Protein AF-A0A417CAS1-F1 (afdb_monomer)

Mean predicted aligned error: 3.76 Å

Structure (mmCIF, N/CA/C/O backbone):
data_AF-A0A417CAS1-F1
#
_entry.id   AF-A0A417CAS1-F1
#
loop_
_atom_site.group_PDB
_atom_site.id
_atom_site.type_symbol
_atom_site.label_atom_id
_atom_site.label_alt_id
_atom_site.label_comp_id
_atom_site.label_asym_id
_atom_site.label_entity_id
_atom_site.label_seq_id
_atom_s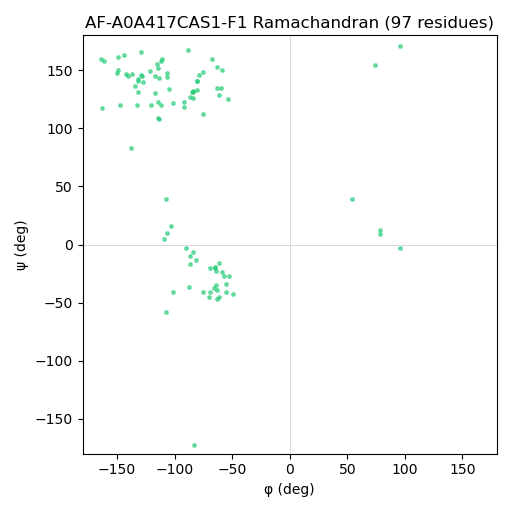ite.pdbx_PDB_ins_code
_atom_site.Cartn_x
_atom_site.Cartn_y
_atom_site.Cartn_z
_atom_site.occupancy
_atom_site.B_iso_or_equiv
_atom_site.auth_seq_id
_atom_site.auth_comp_id
_atom_site.auth_asym_id
_atom_site.auth_atom_id
_atom_site.pdbx_PDB_model_num
ATOM 1 N N . MET A 1 1 ? 10.990 -12.721 -15.683 1.00 45.41 1 MET A N 1
ATOM 2 C CA . MET A 1 1 ? 10.501 -11.609 -16.514 1.00 45.41 1 MET A CA 1
ATOM 3 C C . MET A 1 1 ? 9.496 -10.879 -15.659 1.00 45.41 1 MET A C 1
ATOM 5 O O . MET A 1 1 ? 8.502 -11.498 -15.295 1.00 45.41 1 MET A O 1
ATOM 9 N N . SER A 1 2 ? 9.822 -9.662 -15.221 1.00 53.62 2 SER A N 1
ATOM 10 C CA . SER A 1 2 ? 8.772 -8.743 -14.782 1.00 53.62 2 SER A CA 1
ATOM 11 C C . SER A 1 2 ? 7.903 -8.474 -16.007 1.00 53.62 2 SER A C 1
ATOM 13 O O . SER A 1 2 ? 8.426 -8.361 -17.113 1.00 53.62 2 SER A O 1
ATOM 15 N N . TYR A 1 3 ? 6.588 -8.519 -15.827 1.00 75.62 3 TYR A N 1
ATOM 16 C CA . TYR A 1 3 ? 5.640 -8.250 -16.908 1.00 75.62 3 TYR A CA 1
ATOM 17 C C . TYR A 1 3 ? 5.386 -6.750 -17.093 1.00 75.62 3 TYR A C 1
ATOM 19 O O . TYR A 1 3 ? 4.724 -6.392 -18.054 1.00 75.62 3 TYR A O 1
ATOM 27 N N . TYR A 1 4 ? 5.933 -5.915 -16.204 1.00 89.88 4 TYR A N 1
ATOM 28 C CA . TYR A 1 4 ? 5.658 -4.486 -16.112 1.00 89.88 4 TYR A CA 1
ATOM 29 C C . TYR A 1 4 ? 6.945 -3.684 -16.019 1.00 89.88 4 TYR A C 1
ATOM 31 O O . TYR A 1 4 ? 7.868 -4.108 -15.318 1.00 89.88 4 TYR A O 1
ATOM 39 N N . ASN A 1 5 ? 6.973 -2.516 -16.660 1.00 93.00 5 ASN A N 1
ATOM 40 C CA . ASN A 1 5 ? 8.140 -1.633 -16.675 1.00 93.00 5 ASN A CA 1
ATOM 41 C C . ASN A 1 5 ? 8.218 -0.646 -15.488 1.00 93.00 5 ASN A C 1
ATOM 43 O O . ASN A 1 5 ? 9.298 -0.113 -15.219 1.00 93.00 5 ASN A O 1
ATOM 47 N N . THR A 1 6 ? 7.116 -0.425 -14.762 1.00 95.81 6 THR A N 1
ATOM 48 C CA . THR A 1 6 ? 7.009 0.597 -13.708 1.00 95.81 6 THR A CA 1
ATOM 49 C C . THR A 1 6 ? 6.495 0.008 -12.406 1.00 95.81 6 THR A C 1
ATOM 51 O O . THR A 1 6 ? 5.662 -0.899 -12.384 1.00 95.81 6 THR A O 1
ATOM 54 N N . ILE A 1 7 ? 7.010 0.541 -11.300 1.00 96.44 7 ILE A N 1
ATOM 55 C CA . ILE A 1 7 ? 6.625 0.176 -9.942 1.00 96.44 7 ILE A CA 1
ATOM 56 C C . ILE A 1 7 ? 6.361 1.460 -9.166 1.00 96.44 7 ILE A C 1
ATOM 58 O O . ILE A 1 7 ? 7.213 2.348 -9.150 1.00 96.44 7 ILE A O 1
ATOM 62 N N . ARG A 1 8 ? 5.235 1.558 -8.463 1.00 96.69 8 ARG A N 1
ATOM 63 C CA . ARG A 1 8 ? 4.989 2.659 -7.522 1.00 96.69 8 ARG A CA 1
ATOM 64 C C . ARG A 1 8 ? 4.555 2.150 -6.160 1.00 96.69 8 ARG A C 1
ATOM 66 O O . ARG A 1 8 ? 3.879 1.136 -6.067 1.00 96.69 8 ARG A O 1
ATOM 73 N N . LEU A 1 9 ? 4.961 2.852 -5.110 1.00 97.94 9 LEU A N 1
ATOM 74 C CA . LEU A 1 9 ? 4.464 2.649 -3.754 1.00 97.94 9 LEU A CA 1
ATOM 75 C C . LEU A 1 9 ? 3.286 3.586 -3.532 1.00 97.94 9 LEU A C 1
ATOM 77 O O . LEU A 1 9 ? 3.434 4.804 -3.647 1.00 97.94 9 LEU A O 1
ATOM 81 N N . LEU A 1 10 ? 2.149 3.006 -3.182 1.00 97.88 10 LEU A N 1
ATOM 82 C CA . LEU A 1 10 ? 0.915 3.710 -2.889 1.00 97.88 10 LEU A CA 1
ATOM 83 C C . LEU A 1 10 ? 0.633 3.702 -1.392 1.00 97.88 10 LEU A C 1
ATOM 85 O O . LEU A 1 10 ? 0.958 2.735 -0.697 1.00 97.88 10 LEU A O 1
ATOM 89 N N . LYS A 1 11 ? -0.001 4.774 -0.923 1.00 97.88 11 LYS A N 1
ATOM 90 C CA . LYS A 1 11 ? -0.596 4.886 0.404 1.00 97.88 11 LYS A CA 1
ATOM 91 C C . LYS A 1 11 ? -2.084 5.172 0.268 1.00 97.88 11 LYS A C 1
ATOM 93 O O . LYS A 1 11 ? -2.464 6.210 -0.265 1.00 97.88 11 LYS A O 1
ATOM 98 N N . GLY A 1 12 ? -2.911 4.293 0.809 1.00 97.12 12 GLY A N 1
ATOM 99 C CA . GLY A 1 12 ? -4.346 4.506 0.934 1.00 97.12 12 GLY A CA 1
ATOM 100 C C . GLY A 1 12 ? -4.719 4.789 2.384 1.00 97.12 12 GLY A C 1
ATOM 101 O O . GLY A 1 12 ? -4.108 4.251 3.308 1.00 97.12 12 GLY A O 1
ATOM 102 N N . THR A 1 13 ? -5.698 5.666 2.599 1.00 96.19 13 THR A N 1
ATOM 103 C CA . THR A 1 13 ? -6.267 5.894 3.934 1.00 96.19 13 THR A CA 1
ATOM 104 C C . THR A 1 13 ? -7.781 5.994 3.861 1.00 96.19 13 THR A C 1
ATOM 106 O O . THR A 1 13 ? -8.326 6.498 2.879 1.00 96.19 13 THR A O 1
ATOM 109 N N . ALA A 1 14 ? -8.468 5.528 4.900 1.00 94.88 14 ALA A N 1
ATOM 110 C CA . ALA A 1 14 ? -9.914 5.660 5.012 1.00 94.88 14 ALA A CA 1
ATOM 111 C C . ALA A 1 14 ? -10.358 5.743 6.474 1.00 94.88 14 ALA A C 1
ATOM 113 O O . ALA A 1 14 ? -9.784 5.110 7.356 1.00 94.88 14 ALA A O 1
ATOM 114 N N . PHE A 1 15 ? -11.440 6.486 6.709 1.00 94.88 15 PHE A N 1
ATOM 115 C CA . PHE A 1 15 ? -12.170 6.474 7.974 1.00 94.88 15 PHE A CA 1
ATOM 116 C C . PHE A 1 15 ? -13.551 5.875 7.741 1.00 94.88 15 PHE A C 1
ATOM 118 O O . PHE A 1 15 ? -14.409 6.511 7.128 1.00 94.88 15 PHE A O 1
ATOM 125 N N . LEU A 1 16 ? -13.763 4.654 8.229 1.00 95.44 16 LEU A N 1
ATOM 126 C CA . LEU A 1 16 ? -14.985 3.890 7.979 1.00 95.44 16 LEU A CA 1
ATOM 127 C C . LEU A 1 16 ? -15.793 3.695 9.256 1.00 95.44 16 LEU A C 1
ATOM 129 O O . LEU A 1 16 ? -15.257 3.421 10.325 1.00 95.44 16 LEU A O 1
ATOM 133 N N . THR A 1 17 ? -17.116 3.738 9.160 1.00 96.31 17 THR A N 1
ATOM 134 C CA . THR A 1 17 ? -17.976 3.228 10.234 1.00 96.31 17 THR A CA 1
ATOM 135 C C . THR A 1 17 ? -17.846 1.709 10.350 1.00 96.31 17 THR A C 1
ATOM 137 O O . THR A 1 17 ? -17.539 1.015 9.381 1.00 96.31 17 THR A O 1
ATOM 140 N N . THR A 1 18 ? -18.222 1.135 11.499 1.00 94.19 18 THR A N 1
ATOM 141 C CA . THR A 1 18 ? -18.336 -0.334 11.644 1.00 94.19 18 THR A CA 1
ATOM 142 C C . THR A 1 18 ? -19.218 -0.981 10.566 1.00 94.19 18 THR A C 1
ATOM 144 O O . THR A 1 18 ? -19.078 -2.166 10.273 1.00 94.19 18 THR A O 1
ATOM 147 N N . ARG A 1 19 ? -20.183 -0.247 9.994 1.00 94.81 19 ARG A N 1
ATOM 148 C CA . ARG A 1 19 ? -21.045 -0.772 8.929 1.00 94.81 19 ARG A CA 1
ATOM 149 C C . ARG A 1 19 ? -20.315 -0.838 7.589 1.00 94.81 19 ARG A C 1
ATOM 151 O O . ARG A 1 19 ? -20.519 -1.813 6.874 1.00 94.81 19 ARG A O 1
ATOM 158 N N . GLU A 1 20 ? -19.527 0.176 7.260 1.00 94.81 20 GLU A N 1
ATOM 159 C CA . GLU A 1 20 ? -18.739 0.230 6.024 1.00 94.81 20 GLU A CA 1
ATOM 160 C C . GLU A 1 20 ? -17.593 -0.777 6.080 1.00 94.81 20 GLU A C 1
ATOM 162 O O . GLU A 1 20 ? -17.472 -1.591 5.171 1.00 94.81 20 GLU A O 1
ATOM 167 N N . TYR A 1 21 ? -16.879 -0.841 7.209 1.00 94.44 21 TYR A N 1
ATOM 168 C CA . TYR A 1 21 ? -15.773 -1.778 7.416 1.00 94.44 21 TYR A CA 1
ATOM 169 C C . TYR A 1 21 ? -16.165 -3.256 7.229 1.00 94.44 21 TYR A C 1
ATOM 171 O O . TYR A 1 21 ? -15.349 -4.082 6.851 1.00 94.44 21 TYR A O 1
ATOM 179 N N . LYS A 1 22 ? -17.436 -3.625 7.443 1.00 94.25 22 LYS A N 1
ATOM 180 C CA . LYS A 1 22 ? -17.911 -5.004 7.203 1.00 94.25 22 LYS A CA 1
ATOM 181 C C . LYS A 1 22 ? -17.841 -5.449 5.744 1.00 94.25 22 LYS A C 1
ATOM 183 O O . LYS A 1 22 ? -17.882 -6.652 5.508 1.00 94.25 22 LYS A O 1
ATOM 188 N N . ASN A 1 23 ? -17.829 -4.506 4.807 1.00 94.00 23 ASN A N 1
ATOM 189 C CA . ASN A 1 23 ? -17.694 -4.785 3.379 1.00 94.00 23 ASN A CA 1
ATOM 190 C C . ASN A 1 23 ? -16.327 -4.347 2.843 1.00 94.00 23 ASN A C 1
ATOM 192 O O . ASN A 1 23 ? -16.145 -4.384 1.637 1.00 94.00 23 ASN A O 1
ATOM 196 N N . PHE A 1 24 ? -15.433 -3.890 3.722 1.00 93.44 24 PHE A N 1
ATOM 197 C CA . PHE A 1 24 ? -14.091 -3.471 3.361 1.00 93.44 24 PHE A CA 1
ATOM 198 C C . PHE A 1 24 ? -13.193 -4.700 3.209 1.00 93.44 24 PHE A C 1
ATOM 200 O O . PHE A 1 24 ? -13.182 -5.574 4.084 1.00 93.44 24 PHE A O 1
ATOM 207 N N . GLU A 1 25 ? -12.430 -4.746 2.127 1.00 93.62 25 GLU A N 1
ATOM 208 C CA . GLU A 1 25 ? -11.413 -5.756 1.863 1.00 93.62 25 GLU A CA 1
ATOM 209 C C . GLU A 1 25 ? -10.021 -5.103 1.792 1.00 93.62 25 GLU A C 1
ATOM 211 O O . GLU A 1 25 ? -9.896 -3.970 1.324 1.00 93.62 25 GLU A O 1
ATOM 216 N N . PRO A 1 26 ? -8.953 -5.786 2.254 1.00 93.56 26 PRO A N 1
ATOM 217 C CA . PRO A 1 26 ? -7.601 -5.259 2.131 1.00 93.56 26 PRO A CA 1
ATOM 218 C C . PRO A 1 26 ? -7.259 -4.873 0.689 1.00 93.56 26 PRO A C 1
ATOM 220 O O . PRO A 1 26 ? -7.350 -5.704 -0.217 1.00 93.56 26 PRO A O 1
ATOM 223 N N . GLY A 1 27 ? -6.834 -3.627 0.514 1.00 93.62 27 GLY A N 1
ATOM 224 C CA . GLY A 1 27 ? -6.503 -2.978 -0.744 1.00 93.62 27 GLY A CA 1
ATOM 225 C C . GLY A 1 27 ? -7.620 -2.140 -1.361 1.00 93.62 27 GLY A C 1
ATOM 226 O O . GLY A 1 27 ? -7.357 -1.446 -2.343 1.00 93.62 27 GLY A O 1
ATOM 227 N N . ASP A 1 28 ? -8.818 -2.103 -0.774 1.00 94.56 28 ASP A N 1
ATOM 228 C CA . ASP A 1 28 ? -9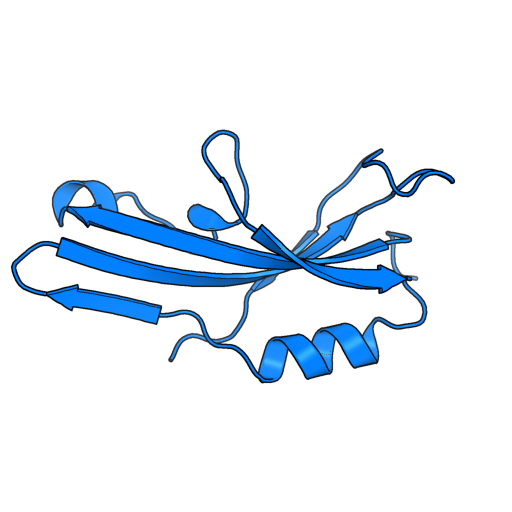.898 -1.206 -1.215 1.00 94.56 28 ASP A CA 1
ATOM 229 C C . ASP A 1 28 ? -9.494 0.279 -1.158 1.00 94.56 28 ASP A C 1
ATOM 231 O O . ASP A 1 28 ? -10.062 1.099 -1.877 1.00 94.56 28 ASP A O 1
ATOM 235 N N . THR A 1 29 ? -8.506 0.657 -0.331 1.00 94.94 29 THR A N 1
ATOM 236 C CA . THR A 1 29 ? -7.972 2.031 -0.340 1.00 94.94 29 THR A CA 1
ATOM 237 C C . THR A 1 29 ? -6.860 2.249 -1.367 1.00 94.94 29 THR A C 1
ATOM 239 O O . THR A 1 29 ? -6.483 3.395 -1.606 1.00 94.94 29 THR A O 1
ATOM 242 N N . ILE A 1 30 ? -6.349 1.186 -1.996 1.00 95.62 30 ILE A N 1
ATOM 243 C CA . ILE A 1 30 ? -5.226 1.195 -2.947 1.00 95.62 30 ILE A CA 1
ATOM 244 C C . ILE 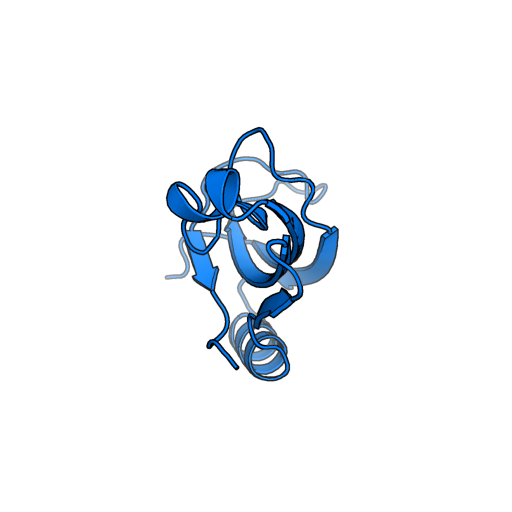A 1 30 ? -5.698 1.122 -4.401 1.00 95.62 30 ILE A C 1
ATOM 246 O O . ILE A 1 30 ? -5.123 1.787 -5.262 1.00 95.62 30 ILE A O 1
ATOM 250 N N . TRP A 1 31 ? -6.704 0.293 -4.688 1.00 89.69 31 TRP A N 1
ATOM 251 C CA . TRP A 1 31 ? -7.198 0.050 -6.042 1.00 89.69 31 TRP A CA 1
ATOM 252 C C . TRP A 1 31 ? -8.716 0.205 -6.136 1.00 89.69 31 TRP A C 1
ATOM 254 O O . TRP A 1 31 ? -9.440 0.195 -5.146 1.00 89.69 31 TRP A O 1
ATOM 264 N N . GLY A 1 32 ? -9.217 0.290 -7.369 1.00 83.88 32 GLY A N 1
ATOM 265 C CA . GLY A 1 32 ? -10.640 0.470 -7.649 1.00 83.88 32 GLY A CA 1
ATOM 266 C C . GLY A 1 32 ? -11.027 1.933 -7.865 1.00 83.88 32 GLY A C 1
ATOM 267 O O . GLY A 1 32 ? -10.229 2.847 -7.690 1.00 83.88 32 GLY A O 1
ATOM 268 N N . ASN A 1 33 ? -12.266 2.149 -8.309 1.00 72.12 33 ASN A N 1
ATOM 269 C CA . ASN A 1 33 ? -12.725 3.461 -8.783 1.00 72.12 33 ASN A CA 1
ATOM 270 C C . ASN A 1 33 ? -12.857 4.524 -7.684 1.00 72.12 33 ASN A C 1
ATOM 272 O O . ASN A 1 33 ? -12.902 5.705 -8.011 1.00 72.12 33 ASN A O 1
ATOM 276 N N . ASP A 1 34 ? -12.951 4.101 -6.424 1.00 73.50 34 ASP A N 1
ATOM 277 C CA . ASP A 1 34 ? -13.131 4.983 -5.268 1.00 73.50 34 ASP A CA 1
ATOM 278 C C . ASP A 1 34 ? -11.843 5.102 -4.424 1.00 73.50 34 ASP A C 1
ATOM 280 O O . ASP A 1 34 ? -11.878 5.638 -3.318 1.00 73.50 34 ASP A O 1
ATOM 284 N N . SER A 1 35 ? -10.707 4.598 -4.926 1.00 82.06 35 SER A N 1
ATOM 285 C CA . SER A 1 35 ? -9.403 4.777 -4.282 1.00 82.06 35 SER A CA 1
ATOM 286 C C . SER A 1 35 ? -8.784 6.120 -4.684 1.00 82.06 35 SER A C 1
ATOM 288 O O . SER A 1 35 ? -8.590 6.404 -5.865 1.00 82.06 35 SER A O 1
ATOM 290 N N . ASP A 1 36 ? -8.418 6.914 -3.677 1.00 87.94 36 ASP A N 1
ATOM 291 C CA . ASP A 1 36 ? -7.629 8.147 -3.803 1.00 87.94 36 ASP A CA 1
ATOM 292 C C . ASP A 1 36 ? -6.196 7.932 -3.270 1.00 87.94 36 ASP A C 1
ATOM 294 O O . ASP A 1 36 ? -5.643 8.778 -2.561 1.00 87.94 36 ASP A O 1
ATOM 298 N N . ALA A 1 37 ? -5.601 6.764 -3.541 1.00 94.62 37 ALA A N 1
ATOM 299 C CA . ALA A 1 37 ? -4.277 6.429 -3.027 1.00 94.62 37 ALA A CA 1
ATOM 300 C C . ALA A 1 37 ? -3.201 7.431 -3.484 1.00 94.62 37 ALA A C 1
ATOM 302 O O . ALA A 1 37 ? -3.091 7.784 -4.660 1.00 94.62 37 ALA A O 1
ATOM 303 N N . GLU A 1 38 ? -2.357 7.855 -2.546 1.00 96.50 38 GLU A N 1
ATOM 304 C CA . GLU A 1 38 ? -1.241 8.758 -2.800 1.00 96.50 38 GLU A CA 1
ATOM 305 C C . GLU A 1 38 ? -0.016 7.975 -3.286 1.00 96.50 38 GLU A C 1
ATOM 307 O O . GLU A 1 38 ? 0.405 6.999 -2.662 1.00 96.50 38 GLU A O 1
ATOM 312 N N . GLU A 1 39 ? 0.604 8.434 -4.374 1.00 96.50 39 GLU A N 1
ATOM 313 C CA . GLU A 1 39 ? 1.901 7.920 -4.810 1.00 96.50 39 GLU A CA 1
ATOM 314 C C . GLU A 1 39 ? 3.022 8.470 -3.921 1.00 96.50 39 GLU A C 1
ATOM 316 O O . GLU A 1 39 ? 3.349 9.654 -3.949 1.00 96.50 39 GLU A O 1
ATOM 321 N N . ILE A 1 40 ? 3.645 7.583 -3.148 1.00 97.25 40 ILE A N 1
ATOM 322 C CA . ILE A 1 40 ? 4.729 7.918 -2.219 1.00 97.25 40 ILE A CA 1
ATOM 323 C C . ILE A 1 40 ? 6.085 7.882 -2.917 1.00 97.25 40 ILE A C 1
ATOM 325 O O . ILE A 1 40 ? 7.001 8.637 -2.583 1.00 97.25 40 ILE A O 1
ATOM 329 N N . SER A 1 41 ? 6.269 6.943 -3.840 1.00 96.88 41 SER A N 1
ATOM 330 C CA . SER A 1 41 ? 7.533 6.730 -4.543 1.00 96.88 41 SER A CA 1
ATOM 331 C C . SER A 1 41 ? 7.313 5.924 -5.816 1.00 96.88 41 SER A C 1
ATOM 333 O O . SER A 1 41 ? 6.342 5.178 -5.926 1.00 96.88 41 SER A O 1
ATOM 335 N N . ARG A 1 42 ? 8.256 6.039 -6.751 1.00 96.69 42 ARG A N 1
ATOM 336 C CA . ARG A 1 42 ? 8.218 5.376 -8.054 1.00 96.69 42 ARG A CA 1
ATOM 337 C C . ARG A 1 42 ? 9.601 4.876 -8.456 1.00 96.69 42 ARG A C 1
ATOM 339 O O . ARG A 1 42 ? 10.605 5.526 -8.165 1.00 96.69 42 ARG A O 1
ATOM 346 N N . TRP A 1 43 ? 9.625 3.740 -9.142 1.00 96.12 43 TRP A N 1
ATOM 347 C CA . TRP A 1 43 ? 10.808 3.050 -9.642 1.00 96.12 43 TRP A CA 1
ATOM 348 C C . TRP A 1 43 ? 10.538 2.395 -10.998 1.00 96.12 43 TRP A C 1
ATOM 350 O O . TRP A 1 43 ? 9.390 2.150 -11.370 1.00 96.12 43 TRP A O 1
ATOM 360 N N . ASN A 1 44 ? 11.616 2.042 -11.692 1.00 93.19 44 ASN A N 1
ATOM 361 C CA . ASN A 1 44 ? 11.560 1.175 -12.868 1.00 93.19 44 ASN A CA 1
ATOM 362 C C . ASN A 1 44 ? 11.661 -0.304 -12.463 1.00 93.19 44 ASN A C 1
ATOM 364 O O . ASN A 1 44 ? 12.067 -0.630 -11.343 1.00 93.19 44 ASN A O 1
ATOM 368 N N . GLU A 1 45 ? 11.366 -1.211 -13.395 1.00 90.62 45 GLU A N 1
ATOM 369 C CA . GLU A 1 45 ? 11.421 -2.661 -13.156 1.00 90.62 45 GLU A CA 1
ATOM 370 C C . GLU A 1 45 ? 12.777 -3.168 -12.631 1.00 90.62 45 GLU A C 1
ATOM 372 O O . GLU A 1 45 ? 12.819 -4.064 -11.783 1.00 90.62 45 GLU A O 1
ATOM 377 N N . ASP A 1 46 ? 13.880 -2.551 -13.068 1.00 93.19 46 ASP A N 1
ATOM 378 C CA . ASP A 1 46 ? 15.248 -2.896 -12.658 1.00 93.19 46 ASP A CA 1
ATOM 379 C C . ASP A 1 46 ? 15.503 -2.634 -11.164 1.00 93.19 46 ASP A C 1
ATOM 381 O O . ASP A 1 46 ? 16.432 -3.175 -10.564 1.00 93.19 46 ASP A O 1
ATOM 385 N N . GLU A 1 47 ? 14.674 -1.800 -10.539 1.00 95.50 47 GLU A N 1
ATOM 386 C CA . GLU A 1 47 ? 14.782 -1.403 -9.139 1.00 95.50 47 GLU A CA 1
ATOM 387 C C . GLU A 1 47 ? 13.765 -2.121 -8.241 1.00 95.50 47 GLU A C 1
ATOM 389 O O . GLU A 1 47 ? 13.576 -1.737 -7.084 1.00 95.50 47 GLU A O 1
ATOM 394 N N . LYS A 1 48 ? 13.162 -3.216 -8.726 1.00 94.44 48 LYS A N 1
ATOM 395 C CA . LYS A 1 48 ? 12.176 -4.012 -7.982 1.00 94.44 48 LYS A CA 1
ATOM 396 C C . LYS A 1 48 ? 12.622 -4.394 -6.572 1.00 94.44 48 LYS A C 1
ATOM 398 O O . LYS A 1 48 ? 11.835 -4.297 -5.635 1.00 94.44 48 LYS A O 1
ATOM 403 N N . GLU A 1 49 ? 13.877 -4.797 -6.383 1.00 95.75 49 GLU A N 1
ATOM 404 C CA . GLU A 1 49 ? 14.380 -5.145 -5.046 1.00 95.75 49 GLU A CA 1
ATOM 405 C C . GLU A 1 49 ? 14.391 -3.943 -4.088 1.00 95.75 49 GLU A C 1
ATOM 407 O O . GLU A 1 49 ? 14.099 -4.104 -2.902 1.00 95.75 49 GLU A O 1
ATOM 412 N N . LYS A 1 50 ? 14.669 -2.730 -4.589 1.00 96.75 50 LYS A N 1
ATOM 413 C CA . LYS A 1 50 ? 14.613 -1.500 -3.784 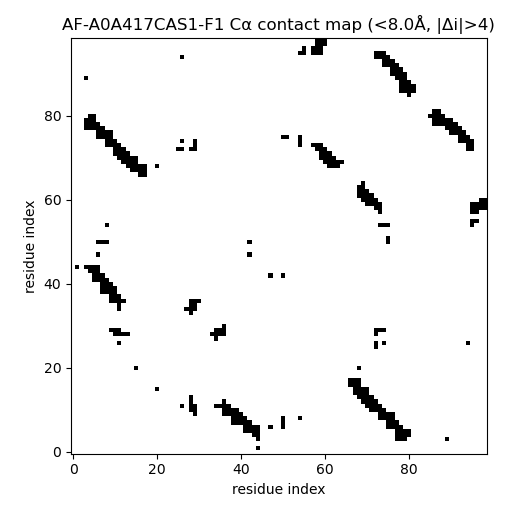1.00 96.75 50 LYS A CA 1
ATOM 414 C C . LYS A 1 50 ? 13.177 -1.148 -3.416 1.00 96.75 50 LYS A C 1
ATOM 416 O O . LYS A 1 50 ? 12.936 -0.761 -2.275 1.00 96.75 50 LYS A O 1
ATOM 421 N N . ALA A 1 51 ? 12.242 -1.306 -4.352 1.00 97.00 51 ALA A N 1
ATOM 422 C CA . ALA A 1 51 ? 10.821 -1.093 -4.100 1.00 97.00 51 ALA A CA 1
ATOM 423 C C . ALA A 1 51 ? 10.303 -2.060 -3.019 1.00 97.00 51 ALA A C 1
ATOM 425 O O . ALA A 1 51 ? 9.667 -1.633 -2.058 1.00 97.00 51 ALA A O 1
ATOM 426 N N . LEU A 1 52 ? 10.661 -3.347 -3.105 1.00 96.62 52 LEU A N 1
ATOM 427 C CA . LEU A 1 52 ? 10.309 -4.356 -2.098 1.00 96.62 52 LEU A CA 1
ATOM 428 C C . LEU A 1 52 ? 10.930 -4.066 -0.721 1.00 96.62 52 LEU A C 1
ATOM 430 O O . LEU A 1 52 ? 10.281 -4.276 0.301 1.00 96.62 52 LEU A O 1
ATOM 434 N N . ASP A 1 53 ? 12.176 -3.583 -0.662 1.00 97.44 53 ASP A N 1
ATOM 435 C CA . ASP A 1 53 ? 12.791 -3.136 0.598 1.00 97.44 53 ASP A CA 1
ATOM 436 C C . ASP A 1 53 ? 12.098 -1.895 1.174 1.00 97.44 53 ASP A C 1
ATOM 438 O O . ASP A 1 53 ? 11.933 -1.781 2.389 1.00 97.44 53 ASP A O 1
ATOM 442 N N . A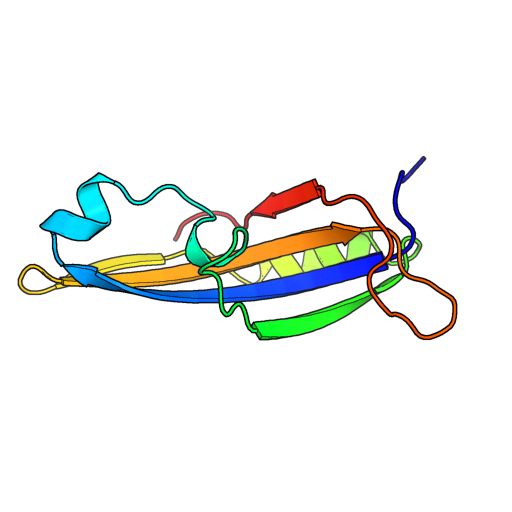LA A 1 54 ? 11.667 -0.970 0.311 1.00 97.31 54 ALA A N 1
ATOM 443 C CA . ALA A 1 54 ? 10.885 0.185 0.724 1.00 97.31 54 ALA A CA 1
ATOM 444 C C . ALA A 1 54 ? 9.542 -0.245 1.324 1.00 97.31 54 ALA A C 1
ATOM 446 O O . ALA A 1 54 ? 9.230 0.198 2.425 1.00 97.31 54 ALA A O 1
ATOM 447 N N . LEU A 1 55 ? 8.807 -1.158 0.675 1.00 97.69 55 LEU A N 1
ATOM 448 C CA . LEU A 1 55 ? 7.517 -1.661 1.159 1.00 97.69 55 LEU A CA 1
ATOM 449 C C . LEU A 1 55 ? 7.614 -2.248 2.576 1.00 97.69 55 LEU A C 1
ATOM 451 O O . LEU A 1 55 ? 6.767 -1.955 3.410 1.00 97.69 55 LEU A O 1
ATOM 455 N N . LYS A 1 56 ? 8.686 -2.990 2.892 1.00 96.94 56 LYS A N 1
ATOM 456 C CA . LYS A 1 56 ? 8.921 -3.584 4.229 1.00 96.94 56 LYS A CA 1
ATOM 457 C C . LYS A 1 56 ? 9.044 -2.567 5.369 1.00 96.94 56 LYS A C 1
ATOM 459 O O . LYS A 1 56 ? 9.020 -2.957 6.534 1.00 96.94 56 LYS A O 1
ATOM 464 N N . LYS A 1 57 ? 9.249 -1.283 5.059 1.00 96.75 57 LYS A N 1
ATOM 465 C CA . LYS A 1 57 ? 9.308 -0.197 6.055 1.00 96.75 57 LYS A CA 1
ATOM 466 C C . LYS A 1 57 ? 7.918 0.273 6.469 1.00 96.75 57 LYS A C 1
ATOM 468 O O . LYS A 1 57 ? 7.806 0.982 7.466 1.00 96.75 57 LYS A O 1
ATOM 473 N N . TYR A 1 58 ? 6.896 -0.119 5.717 1.00 97.19 58 TYR A N 1
ATOM 474 C CA . TYR A 1 58 ? 5.506 0.226 5.942 1.00 97.19 58 TYR A CA 1
ATOM 475 C C . TYR A 1 58 ? 4.720 -1.011 6.362 1.00 97.19 58 TYR A C 1
ATOM 477 O O . TYR A 1 58 ? 5.120 -2.147 6.098 1.00 97.19 58 TYR A O 1
ATOM 485 N N . LYS A 1 59 ? 3.596 -0.773 7.030 1.00 97.00 59 LYS A N 1
ATOM 486 C CA . LYS A 1 59 ? 2.649 -1.805 7.427 1.00 97.00 59 LYS A CA 1
ATOM 487 C C . LYS A 1 59 ? 1.232 -1.280 7.291 1.00 97.00 59 LYS A C 1
ATOM 489 O O . LYS A 1 59 ? 1.004 -0.095 7.516 1.00 97.00 59 LYS A O 1
ATOM 494 N N . CYS A 1 60 ? 0.303 -2.160 6.942 1.00 97.31 60 CYS A N 1
ATOM 495 C CA . CYS A 1 60 ? -1.112 -1.814 6.903 1.00 97.31 60 CYS A CA 1
ATOM 496 C C . CYS A 1 60 ? -1.711 -1.854 8.317 1.00 97.31 60 CYS A C 1
ATOM 498 O O . CYS A 1 60 ? -1.410 -2.765 9.092 1.00 97.31 60 CYS A O 1
ATOM 500 N N . SER A 1 61 ? -2.587 -0.907 8.635 1.00 97.38 61 SER A N 1
ATOM 501 C CA . SER A 1 61 ? -3.242 -0.764 9.933 1.00 97.38 61 SER A CA 1
ATOM 502 C C . SER A 1 61 ? -4.753 -0.673 9.775 1.00 97.38 61 SER A C 1
ATOM 504 O O . SER A 1 61 ? -5.248 -0.004 8.872 1.00 97.38 61 SER A O 1
ATOM 506 N N . TYR A 1 62 ? -5.482 -1.330 10.679 1.00 96.31 62 TYR A N 1
ATOM 507 C CA . TYR A 1 62 ? -6.947 -1.334 10.713 1.00 96.31 62 TYR A CA 1
ATOM 508 C C . TYR A 1 62 ? -7.411 -1.193 12.167 1.00 96.31 62 TYR A C 1
ATOM 510 O O . TYR A 1 62 ? -7.666 -2.182 12.862 1.00 96.31 62 TYR A O 1
ATOM 518 N N . GLN A 1 63 ? -7.456 0.037 12.671 1.00 96.31 63 GLN A N 1
ATOM 519 C CA . GLN A 1 63 ? -7.672 0.305 14.093 1.00 96.31 63 GLN A CA 1
ATOM 520 C C . GLN A 1 63 ? -9.113 0.711 14.373 1.00 96.31 63 GLN A C 1
ATOM 522 O O . GLN A 1 63 ? -9.597 1.713 13.858 1.00 96.31 63 GLN A O 1
ATOM 527 N N . GLU A 1 64 ? -9.793 -0.039 15.240 1.00 95.31 64 GLU A N 1
ATOM 528 C CA . GLU A 1 64 ? -11.130 0.324 15.712 1.00 95.31 64 GLU A CA 1
ATOM 529 C C . GLU A 1 64 ? -11.047 1.284 16.904 1.00 95.31 64 GLU A C 1
ATOM 531 O O . GLU A 1 64 ? -10.328 1.046 17.877 1.00 95.31 64 GLU A O 1
ATOM 536 N N . SER A 1 65 ? -11.815 2.367 16.840 1.00 93.19 65 SER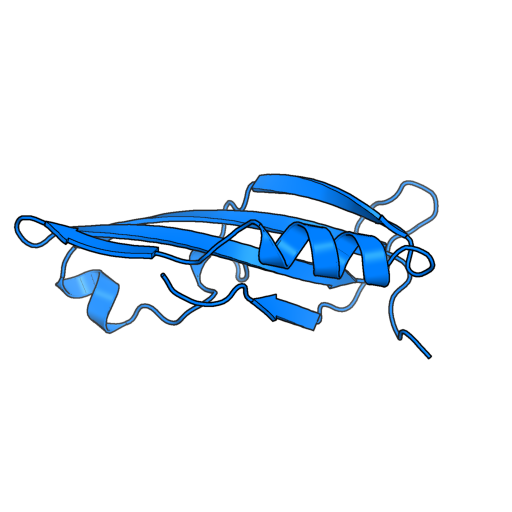 A N 1
ATOM 537 C CA . SER A 1 65 ? -12.007 3.303 17.937 1.00 93.19 65 SER A CA 1
ATOM 538 C C . SER A 1 65 ? -13.411 3.895 17.895 1.00 93.19 65 SER A C 1
ATOM 540 O O . SER A 1 65 ? -13.798 4.575 16.944 1.00 93.19 65 SER A O 1
ATOM 542 N N . ASN A 1 66 ? -14.182 3.675 18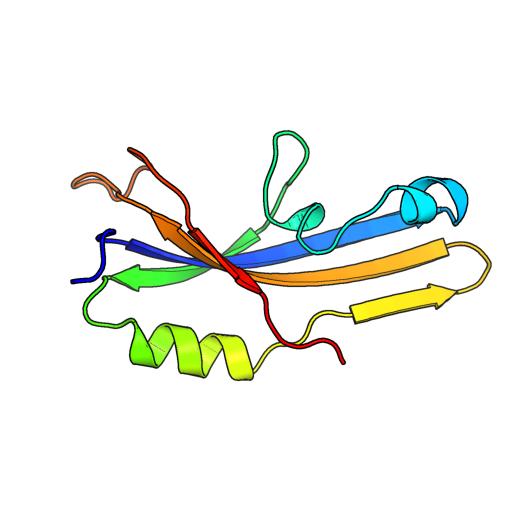.962 1.00 92.56 66 ASN A N 1
ATOM 543 C CA . ASN A 1 66 ? -15.526 4.233 19.144 1.00 92.56 66 ASN A CA 1
ATOM 544 C C . ASN A 1 66 ? -16.493 3.949 17.973 1.00 92.56 66 ASN A C 1
ATOM 546 O O . ASN A 1 66 ? -17.295 4.811 17.606 1.00 92.56 66 ASN A O 1
ATOM 550 N N . GLY A 1 67 ? -16.447 2.748 17.392 1.00 92.88 67 GLY A N 1
ATOM 551 C CA . GLY A 1 67 ? -17.310 2.358 16.272 1.00 92.88 67 GLY A CA 1
ATOM 552 C C . GLY A 1 67 ? -16.878 2.909 14.909 1.00 92.88 67 GLY A C 1
ATOM 553 O O . GLY A 1 67 ? -17.619 2.766 13.931 1.00 92.88 67 GLY A O 1
ATOM 554 N N . MET A 1 68 ? -15.692 3.510 14.835 1.00 96.12 68 MET A N 1
ATOM 555 C CA . MET A 1 68 ? -15.020 3.907 13.601 1.00 96.12 68 MET A CA 1
ATOM 556 C C . MET A 1 68 ? -13.741 3.093 13.424 1.00 96.12 68 MET A C 1
ATOM 558 O O . MET A 1 68 ? -13.142 2.663 14.405 1.00 96.12 68 MET A O 1
ATOM 562 N N . TYR A 1 69 ? -13.335 2.893 12.181 1.00 96.81 69 TYR A N 1
ATOM 563 C CA . TYR A 1 69 ? -12.094 2.251 11.787 1.00 96.81 69 TYR A CA 1
ATOM 564 C C . TYR A 1 69 ? -11.216 3.283 11.092 1.00 96.81 69 TYR A C 1
ATOM 566 O O . TYR A 1 69 ? -11.653 3.893 10.116 1.00 96.81 69 TYR A O 1
ATOM 574 N N . ASP A 1 70 ? -10.015 3.473 11.622 1.00 96.88 70 ASP A N 1
ATOM 575 C CA . ASP A 1 70 ? -8.927 4.199 10.973 1.00 96.88 70 ASP A CA 1
ATOM 576 C C . ASP A 1 70 ? -8.089 3.181 10.194 1.00 96.88 70 ASP A C 1
ATOM 578 O O . ASP A 1 70 ? -7.593 2.204 10.771 1.00 96.88 70 ASP A O 1
ATOM 582 N N . ILE A 1 71 ? -8.031 3.356 8.878 1.00 96.62 71 ILE A N 1
ATOM 583 C CA . ILE A 1 71 ? -7.391 2.433 7.946 1.00 96.62 71 ILE A CA 1
ATOM 584 C C . ILE A 1 71 ? -6.238 3.149 7.270 1.00 96.62 71 ILE A C 1
ATOM 586 O O . ILE A 1 71 ? -6.413 4.225 6.694 1.00 96.62 71 ILE A O 1
ATOM 590 N N . GLU A 1 72 ? -5.084 2.498 7.274 1.00 97.50 72 GLU A N 1
ATOM 591 C CA . GLU A 1 72 ? -3.910 2.915 6.524 1.00 97.50 72 GLU A CA 1
ATOM 592 C C . GLU A 1 72 ? -3.345 1.700 5.787 1.00 97.50 72 GLU A C 1
ATOM 594 O O . GLU A 1 72 ? -2.985 0.708 6.416 1.00 97.50 72 GLU A O 1
ATOM 599 N N . GLU A 1 73 ? -3.268 1.754 4.460 1.00 97.75 7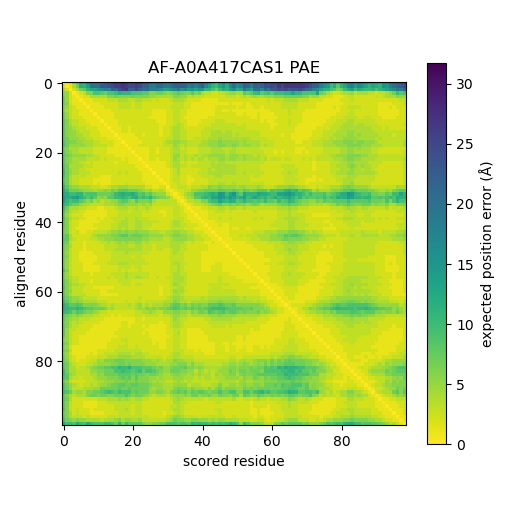3 GLU A N 1
ATOM 600 C CA . GLU A 1 73 ? -2.739 0.666 3.636 1.00 97.75 73 GLU A CA 1
ATOM 601 C C . GLU A 1 73 ? -1.561 1.135 2.795 1.00 97.75 73 GLU A C 1
ATOM 603 O O . GLU A 1 73 ? -1.491 2.288 2.362 1.00 97.75 73 GLU A O 1
ATOM 608 N N . TYR A 1 74 ? -0.649 0.205 2.529 1.00 98.06 74 TYR A N 1
ATOM 609 C CA . TYR A 1 74 ? 0.488 0.420 1.649 1.00 98.06 74 TYR A CA 1
ATOM 610 C C . TYR A 1 74 ? 0.632 -0.756 0.701 1.00 98.06 74 TYR A C 1
ATOM 612 O O . TYR A 1 74 ? 0.563 -1.912 1.120 1.00 98.06 74 TYR A O 1
ATOM 620 N N . ALA A 1 75 ? 0.893 -0.468 -0.567 1.00 98.06 75 ALA A N 1
ATOM 621 C CA . ALA A 1 75 ? 1.137 -1.501 -1.559 1.00 98.06 75 ALA A CA 1
ATOM 622 C C . ALA A 1 75 ? 2.101 -1.019 -2.636 1.00 98.06 75 ALA A C 1
ATOM 624 O O . ALA A 1 75 ? 2.139 0.165 -2.971 1.00 98.06 75 ALA A O 1
ATOM 625 N N . LEU A 1 76 ? 2.858 -1.952 -3.204 1.00 97.31 76 LEU A N 1
ATOM 626 C CA . LEU A 1 76 ? 3.474 -1.735 -4.504 1.00 97.31 76 LEU A CA 1
ATOM 627 C C . LEU A 1 76 ? 2.464 -2.075 -5.585 1.00 97.31 76 LEU A C 1
ATOM 629 O O . LEU A 1 76 ? 1.876 -3.150 -5.547 1.00 97.31 76 LEU A O 1
ATOM 633 N N . GLU A 1 77 ? 2.325 -1.188 -6.557 1.00 96.19 77 GLU A N 1
ATOM 634 C CA . GLU A 1 77 ? 1.653 -1.457 -7.818 1.00 96.19 77 GLU A CA 1
ATOM 635 C C . GLU A 1 77 ? 2.691 -1.621 -8.924 1.00 96.19 77 GLU A C 1
ATOM 637 O O . GLU A 1 77 ? 3.605 -0.801 -9.056 1.00 96.19 77 GLU A O 1
ATOM 642 N N . TYR A 1 78 ? 2.522 -2.663 -9.730 1.00 95.62 78 TYR A N 1
ATOM 643 C CA . TYR A 1 78 ? 3.325 -2.955 -10.907 1.00 95.62 78 TYR A CA 1
ATOM 644 C C . TYR A 1 78 ? 2.464 -2.774 -12.155 1.00 95.62 78 TYR A C 1
ATOM 646 O O . TYR A 1 78 ? 1.464 -3.471 -12.307 1.00 95.62 78 TYR A O 1
ATOM 654 N N . PHE A 1 79 ? 2.853 -1.865 -13.045 1.00 94.56 79 PHE A N 1
ATOM 655 C CA . PHE A 1 79 ? 2.083 -1.527 -14.244 1.00 94.56 79 PHE A CA 1
ATOM 656 C C . PHE A 1 79 ? 2.997 -1.102 -15.397 1.00 94.56 79 PHE A C 1
ATOM 658 O O . PHE A 1 79 ? 4.159 -0.740 -15.188 1.00 94.56 79 PHE A O 1
ATOM 665 N N . ASP A 1 80 ? 2.476 -1.145 -16.620 1.00 95.56 80 ASP A N 1
ATOM 666 C CA . ASP A 1 80 ? 3.166 -0.575 -17.772 1.00 95.56 80 ASP A CA 1
ATOM 667 C C . ASP A 1 80 ? 2.840 0.906 -17.902 1.00 95.56 80 ASP A C 1
ATOM 669 O O . ASP A 1 80 ? 1.669 1.297 -17.963 1.00 95.56 80 ASP A O 1
ATOM 673 N N . SER A 1 81 ? 3.890 1.718 -17.987 1.00 93.94 81 SER A N 1
ATOM 674 C CA . SER A 1 81 ? 3.809 3.123 -18.356 1.00 93.94 81 SER A CA 1
ATOM 675 C C . SER A 1 81 ? 4.428 3.397 -19.727 1.00 93.94 81 SER A C 1
ATOM 677 O O . SER A 1 81 ? 5.199 2.584 -20.252 1.00 93.94 81 SER A O 1
ATOM 679 N N . ASP A 1 82 ? 4.048 4.514 -20.341 1.00 93.38 82 ASP A N 1
ATOM 680 C CA . ASP A 1 82 ? 4.663 5.001 -21.575 1.00 93.38 82 ASP A CA 1
ATOM 681 C C . ASP A 1 82 ? 5.950 5.805 -21.302 1.00 93.38 82 ASP A C 1
ATOM 683 O O . ASP A 1 82 ? 6.467 5.847 -20.186 1.00 93.38 82 ASP A O 1
ATOM 687 N N . GLU A 1 83 ? 6.512 6.427 -22.342 1.00 89.56 83 GLU A N 1
ATOM 688 C CA . GLU A 1 83 ? 7.749 7.214 -22.234 1.00 89.56 83 GLU A CA 1
ATOM 689 C C . GLU A 1 83 ? 7.602 8.469 -21.354 1.00 89.56 83 GLU A C 1
ATOM 691 O O . GLU A 1 83 ? 8.610 8.985 -20.864 1.00 89.56 83 GLU A O 1
ATOM 696 N N . ASP A 1 84 ? 6.373 8.942 -21.132 1.00 89.62 84 ASP A N 1
ATOM 697 C CA . ASP A 1 84 ? 6.058 10.063 -20.246 1.00 89.62 84 ASP A CA 1
ATOM 698 C C . ASP A 1 84 ? 5.789 9.592 -18.800 1.00 89.62 84 ASP A C 1
ATOM 700 O O . ASP A 1 84 ? 5.636 10.411 -17.891 1.00 89.62 84 ASP A O 1
ATOM 704 N N . GLY A 1 85 ? 5.805 8.275 -18.554 1.00 84.44 85 GLY A N 1
ATOM 705 C CA . GLY A 1 85 ? 5.515 7.670 -17.256 1.00 84.44 85 GLY A CA 1
ATOM 706 C C . GLY A 1 85 ? 4.019 7.592 -16.945 1.00 84.44 85 GLY A C 1
ATOM 707 O O . GLY A 1 85 ? 3.644 7.298 -15.802 1.00 84.44 85 GLY A O 1
ATOM 708 N N . GLU A 1 86 ? 3.165 7.831 -17.940 1.00 90.06 86 GLU A N 1
ATOM 709 C CA . GLU A 1 86 ? 1.716 7.749 -17.809 1.00 90.06 86 GLU A CA 1
ATOM 710 C C . GLU A 1 86 ? 1.256 6.296 -17.862 1.00 90.06 86 GLU A C 1
ATOM 712 O O . GLU A 1 86 ? 1.836 5.459 -18.553 1.00 90.06 86 GLU A O 1
ATOM 717 N N . PHE A 1 87 ? 0.203 5.977 -17.112 1.00 90.75 87 PHE A N 1
ATOM 718 C CA . PHE A 1 87 ? -0.341 4.623 -17.065 1.00 90.75 87 PHE A CA 1
ATOM 719 C C . PHE A 1 87 ? -0.837 4.173 -18.448 1.00 90.75 87 PHE A C 1
ATOM 721 O O . PHE A 1 87 ? -1.673 4.837 -19.062 1.00 90.75 87 PHE A O 1
ATOM 728 N N . VAL A 1 88 ? -0.390 2.998 -18.897 1.00 92.62 88 VAL A N 1
ATOM 729 C CA . VAL A 1 88 ? -0.830 2.375 -20.152 1.00 92.62 88 VAL A CA 1
ATOM 730 C C . VAL A 1 88 ? -1.727 1.178 -19.877 1.00 92.62 88 VAL A C 1
ATOM 732 O O . VAL A 1 88 ? -2.853 1.123 -20.378 1.00 92.62 88 VAL A O 1
ATOM 735 N N . ALA A 1 89 ? -1.231 0.189 -19.131 1.00 91.88 89 ALA A N 1
ATOM 736 C CA . ALA A 1 89 ? -1.950 -1.062 -18.939 1.00 91.88 89 ALA A CA 1
ATOM 737 C C . ALA A 1 89 ? -1.428 -1.896 -17.770 1.00 91.88 89 ALA A C 1
ATOM 739 O O . ALA A 1 89 ? -0.265 -1.817 -17.380 1.00 91.88 89 ALA A O 1
ATOM 740 N N . GLY A 1 90 ? -2.308 -2.796 -17.323 1.00 87.44 90 GLY A N 1
ATOM 741 C CA . GLY A 1 90 ? -1.991 -3.819 -16.340 1.00 87.44 90 GLY A CA 1
ATOM 742 C C . GLY A 1 90 ? -1.856 -3.259 -14.934 1.00 87.44 90 GLY A C 1
ATOM 743 O O . GLY A 1 90 ? -1.610 -2.074 -14.742 1.00 87.44 90 GLY A O 1
ATOM 744 N N . SER A 1 91 ? -2.088 -4.119 -13.954 1.00 90.19 91 SER A N 1
ATOM 745 C CA . SER A 1 91 ? -1.823 -3.782 -12.570 1.00 90.19 91 SER A CA 1
ATOM 746 C C . SER A 1 91 ? -1.784 -5.052 -11.731 1.00 90.19 91 SER A C 1
ATOM 748 O O . SER A 1 91 ? -2.775 -5.781 -11.662 1.00 90.19 91 SER A O 1
ATOM 750 N N . ASP A 1 92 ? -0.626 -5.332 -11.143 1.00 94.75 92 ASP A N 1
ATOM 751 C CA . ASP A 1 92 ? -0.468 -6.315 -10.072 1.00 94.75 92 ASP A CA 1
ATOM 752 C C . ASP A 1 92 ? -0.030 -5.601 -8.795 1.00 94.75 92 ASP A C 1
ATOM 754 O O . ASP A 1 92 ? 0.597 -4.542 -8.853 1.00 94.75 92 ASP A O 1
ATOM 758 N N . TYR A 1 93 ? -0.317 -6.206 -7.642 1.00 94.56 93 TYR A N 1
ATOM 759 C CA . TYR A 1 93 ? -0.068 -5.576 -6.350 1.00 94.56 93 TYR A CA 1
ATOM 760 C C . TYR A 1 93 ? 0.647 -6.499 -5.365 1.00 94.56 93 TYR A C 1
ATOM 762 O O . TYR A 1 93 ? 0.310 -7.676 -5.241 1.00 94.56 93 TYR A O 1
ATOM 770 N N . ASP A 1 94 ? 1.585 -5.927 -4.608 1.00 96.38 94 ASP A N 1
ATOM 771 C CA . ASP A 1 94 ? 2.108 -6.503 -3.367 1.00 96.38 94 ASP A CA 1
ATOM 772 C C . ASP A 1 94 ? 1.701 -5.595 -2.201 1.00 96.38 94 ASP A C 1
ATOM 774 O O . ASP A 1 94 ? 2.228 -4.491 -2.054 1.00 96.38 94 ASP A O 1
ATOM 778 N N . ILE A 1 95 ? 0.771 -6.056 -1.364 1.00 96.25 95 ILE A N 1
ATOM 779 C CA . ILE A 1 95 ? 0.328 -5.321 -0.171 1.00 96.25 95 ILE A CA 1
ATOM 780 C C . ILE A 1 95 ? 1.333 -5.532 0.969 1.00 96.25 95 ILE A C 1
ATOM 782 O O . ILE A 1 95 ? 1.853 -6.635 1.162 1.00 96.25 95 ILE A O 1
ATOM 786 N N . ALA A 1 96 ? 1.606 -4.476 1.735 1.00 97.50 96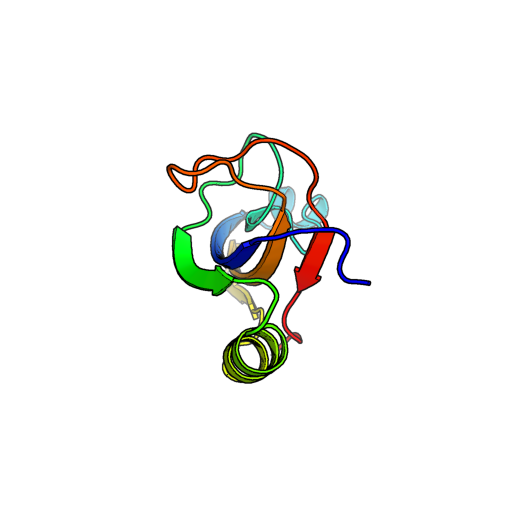 ALA A N 1
ATOM 787 C CA . ALA A 1 96 ? 2.446 -4.543 2.924 1.00 97.50 96 ALA A CA 1
ATOM 788 C C . ALA A 1 96 ? 1.831 -5.442 4.009 1.00 97.50 96 ALA A C 1
ATOM 790 O O . ALA A 1 96 ? 0.612 -5.577 4.129 1.00 97.50 96 ALA A O 1
ATOM 791 N N . GLU A 1 97 ? 2.681 -6.022 4.858 1.00 96.62 97 GLU A N 1
ATOM 792 C CA . GLU A 1 97 ? 2.215 -6.796 6.011 1.00 96.62 97 GLU A CA 1
ATOM 793 C C . GLU A 1 97 ? 1.345 -5.941 6.944 1.00 96.62 97 GLU A C 1
ATOM 795 O O . GLU A 1 97 ? 1.535 -4.732 7.067 1.00 96.62 97 GLU A O 1
ATOM 800 N N . THR A 1 98 ? 0.393 -6.571 7.629 1.00 94.81 98 THR A N 1
ATOM 801 C CA . THR A 1 98 ? -0.414 -5.899 8.657 1.00 94.81 98 THR A CA 1
ATOM 802 C C . THR A 1 98 ? 0.398 -5.690 9.945 1.00 94.81 98 THR A C 1
ATOM 804 O O . THR A 1 98 ? 1.300 -6.479 10.248 1.00 94.81 98 THR A O 1
ATOM 807 N N . GLU A 1 99 ? 0.111 -4.611 10.681 1.00 89.00 99 GLU A N 1
ATOM 808 C CA . GLU A 1 99 ? 0.727 -4.286 11.982 1.00 89.00 99 GLU A CA 1
ATOM 809 C C . GLU A 1 99 ? 0.640 -5.392 13.037 1.00 89.00 99 GLU A C 1
ATOM 811 O O . GLU A 1 99 ? -0.448 -5.979 13.240 1.00 89.00 99 GLU A O 1
#

Radius of gyration: 14.46 Å; Cα contacts (8 Å, |Δi|>4): 203; chains: 1; bounding box: 36×22×41 Å

Solvent-accessible surface area (backbone atoms only — not comparable to full-atom values): 5636 Å² total; per-residue (Å²): 130,80,93,32,55,29,36,34,36,35,40,14,68,50,82,32,45,61,74,54,50,74,76,60,54,97,54,53,38,61,46,68,95,84,32,81,40,43,80,77,46,77,44,46,49,93,42,48,70,58,53,54,56,53,44,71,77,49,55,19,44,80,45,78,55,96,65,30,32,49,35,37,41,37,31,40,40,36,24,29,47,50,98,86,65,47,86,69,47,76,75,49,76,51,70,33,56,70,112

Foldseek 3Di:
DQPFFKKWKWKFKDKAFLVRVVPDDACPCPDDDPHPIDTPDMDTPVCVVVNVVVLQVDAWEWDDDPRMTITMWIKMWGAYDDPVRHGDDDIDIDTHHHD

Secondary structure (DSSP, 8-state):
--S-SEEEEEEEEEEEEHHHHTT--TTTTTSSTT---EEEEEEEGGGHHHHHHHHTT--BEEEEETTEEEEEEEEEEEEEE-TT--EEEEEEEEEPPB-

Nearest PDB structures (foldseek):
  7jxa-assembly1_B  TM=3.843E-01  e=6.035E+00  Bos taurus

Sequence (99 aa):
MSYYNTIRLLKGTAFLTTREYKNFEPGDTIWGNDSDAEEISRWNEDEKEKALDALKKYKCSYQESNGMYDIEEYALEYFDSDEDGEFVAGSDYDIAETE

pLDDT: mean 93.03, std 7.87, range [45.41, 98.06]